Protein AF-A0A7V4AN47-F1 (afdb_monomer_lite)

Foldseek 3Di:
DDDDPVVVVVVVVVVVVVVVVVVVVVVVVVVVVVVVVVVVVVVVVVVDDPDDDDPDPPDDAFPDPCQHQPRFDDDPPGTDNDHDDDPPRD

Secondary structure (DSSP, 8-state):
-PPPHHHHHHHHHHHHHHHHHHHHHHHHHHHHHHHHHHHHHHHHHHTSPSS---SSTT----SSGGGSTT--EEETTEEE-S----TT--

Radius of gyration: 31.14 Å; chains: 1; bounding box: 58×37×84 Å

Structure (mmCIF, N/CA/C/O backbone):
data_AF-A0A7V4AN47-F1
#
_entry.id   AF-A0A7V4AN47-F1
#
loop_
_atom_site.group_PDB
_atom_site.id
_atom_site.type_symbol
_atom_site.label_atom_id
_atom_site.label_alt_id
_atom_site.label_comp_id
_atom_site.label_asym_id
_atom_site.label_entity_id
_atom_site.label_seq_id
_atom_site.pdbx_PDB_ins_code
_atom_site.Cartn_x
_atom_site.Cartn_y
_atom_site.Cartn_z
_atom_site.occupancy
_atom_site.B_iso_or_equiv
_atom_site.auth_seq_id
_atom_site.auth_comp_id
_atom_site.auth_asym_id
_atom_site.auth_atom_id
_atom_site.pdbx_PDB_model_num
ATOM 1 N N . MET A 1 1 ? 26.126 2.121 -48.058 1.00 62.47 1 MET A N 1
ATOM 2 C CA . MET A 1 1 ? 26.653 3.043 -47.027 1.00 62.47 1 MET A CA 1
ATOM 3 C C . MET A 1 1 ? 27.112 2.186 -45.851 1.00 62.47 1 MET A C 1
ATOM 5 O O . MET A 1 1 ? 26.271 1.670 -45.129 1.00 62.47 1 MET A O 1
ATOM 9 N N . VAL A 1 2 ? 28.412 1.893 -45.743 1.00 77.31 2 VAL A N 1
ATOM 10 C CA . VAL A 1 2 ? 28.936 0.975 -44.711 1.00 77.31 2 VAL A CA 1
ATOM 11 C C . VAL A 1 2 ? 28.986 1.717 -43.376 1.00 77.31 2 VAL A C 1
ATOM 13 O O . VAL A 1 2 ? 29.634 2.758 -43.268 1.00 77.31 2 VAL A O 1
ATOM 16 N N . TRP A 1 3 ? 28.266 1.219 -42.372 1.00 80.19 3 TRP A N 1
ATOM 17 C CA . TRP A 1 3 ? 28.236 1.828 -41.045 1.00 80.19 3 TRP A CA 1
ATOM 18 C C . TRP A 1 3 ? 29.546 1.563 -40.304 1.00 80.19 3 TRP A C 1
ATOM 20 O O . TRP A 1 3 ? 29.967 0.419 -40.144 1.00 80.19 3 TRP A O 1
ATOM 30 N N . LYS A 1 4 ? 30.187 2.637 -39.832 1.00 90.94 4 LYS A N 1
ATOM 31 C CA . LYS A 1 4 ? 31.358 2.558 -38.952 1.00 90.94 4 LYS A CA 1
ATOM 32 C C . LYS A 1 4 ? 30.967 1.956 -37.594 1.00 90.94 4 LYS A C 1
ATOM 34 O O . LYS A 1 4 ? 29.866 2.235 -37.117 1.00 90.94 4 LYS A O 1
ATOM 39 N N . PRO A 1 5 ? 31.874 1.221 -36.923 1.00 88.69 5 PRO A N 1
ATOM 40 C CA . PRO A 1 5 ? 31.609 0.588 -35.626 1.00 88.69 5 PRO A CA 1
ATOM 41 C C . PRO A 1 5 ? 31.058 1.567 -34.572 1.00 88.69 5 PRO A C 1
ATOM 43 O O . PRO A 1 5 ? 30.165 1.217 -33.806 1.00 88.69 5 PRO A O 1
ATOM 46 N N . GLY A 1 6 ? 31.505 2.829 -34.593 1.00 89.38 6 GLY A N 1
ATOM 47 C CA . GLY A 1 6 ? 31.013 3.873 -33.687 1.00 89.38 6 GLY A CA 1
ATOM 48 C C . GLY A 1 6 ? 29.519 4.197 -33.826 1.00 89.38 6 GLY A C 1
ATOM 49 O O . GLY A 1 6 ? 28.891 4.576 -32.842 1.00 89.38 6 GLY A O 1
ATOM 50 N N . HIS A 1 7 ? 28.911 3.999 -35.000 1.00 94.56 7 HIS A N 1
ATOM 51 C CA . HIS A 1 7 ? 27.475 4.245 -35.180 1.00 94.56 7 HIS A CA 1
ATOM 52 C C . HIS A 1 7 ? 26.613 3.200 -34.477 1.00 94.56 7 HIS A C 1
ATOM 54 O O . HIS A 1 7 ? 25.564 3.547 -33.944 1.00 94.56 7 HIS A O 1
ATOM 60 N N . TYR A 1 8 ? 27.070 1.949 -34.406 1.00 94.19 8 TYR A N 1
ATOM 61 C CA . TYR A 1 8 ? 26.371 0.915 -33.645 1.00 94.19 8 TYR A CA 1
ATOM 62 C C . TYR A 1 8 ? 26.397 1.214 -32.148 1.00 94.19 8 TYR A C 1
ATOM 64 O O . TYR A 1 8 ? 25.384 1.042 -31.478 1.00 94.19 8 TYR A O 1
ATOM 72 N N . LEU A 1 9 ? 27.523 1.725 -31.637 1.00 94.38 9 LEU A N 1
ATOM 73 C CA . LEU A 1 9 ? 27.637 2.125 -30.236 1.00 94.38 9 LEU A CA 1
ATOM 74 C C . LEU A 1 9 ? 26.706 3.299 -29.914 1.00 94.38 9 LEU A C 1
ATOM 76 O O . LEU A 1 9 ? 25.995 3.255 -28.914 1.00 94.38 9 LEU A O 1
ATOM 80 N N . LEU A 1 10 ? 26.650 4.313 -30.783 1.00 96.19 10 LEU A N 1
ATOM 81 C CA . LEU A 1 10 ? 25.722 5.435 -30.621 1.00 96.19 10 LEU A CA 1
ATOM 82 C C . LEU A 1 10 ? 24.257 4.993 -30.695 1.00 96.19 10 LEU A C 1
ATOM 84 O O . LEU A 1 10 ? 23.447 5.449 -29.894 1.00 96.19 10 LEU A O 1
ATOM 88 N N . LEU A 1 11 ? 23.919 4.086 -31.613 1.00 96.06 11 LEU A N 1
ATOM 89 C CA . LEU A 1 11 ? 22.565 3.553 -31.733 1.00 96.06 11 LEU A CA 1
ATOM 90 C C . LEU A 1 11 ? 22.177 2.730 -30.497 1.00 96.06 11 LEU A C 1
ATOM 92 O O . LEU A 1 11 ? 21.090 2.918 -29.958 1.00 96.06 11 LEU A O 1
ATOM 96 N N . ALA A 1 12 ? 23.071 1.872 -30.004 1.00 95.81 12 ALA A N 1
ATOM 97 C CA . ALA A 1 12 ? 22.845 1.104 -28.783 1.00 95.81 12 ALA A CA 1
ATOM 98 C C . ALA A 1 12 ? 22.669 2.019 -27.561 1.00 95.81 12 ALA A C 1
ATOM 100 O O . ALA A 1 12 ? 21.747 1.818 -26.772 1.00 95.81 12 ALA A O 1
ATOM 101 N N . LEU A 1 13 ? 23.499 3.060 -27.434 1.00 97.69 13 LEU A N 1
ATOM 102 C CA . LEU A 1 13 ? 23.388 4.051 -26.363 1.00 97.69 13 LEU A CA 1
ATOM 103 C C . LEU A 1 13 ? 22.060 4.818 -26.439 1.00 97.69 13 LEU A C 1
ATOM 105 O O . LEU A 1 13 ? 21.409 5.013 -25.416 1.00 97.69 13 LEU A O 1
ATOM 109 N N . ALA A 1 14 ? 21.647 5.229 -27.640 1.00 97.19 14 ALA A N 1
ATOM 110 C CA . ALA A 1 14 ? 20.393 5.944 -27.858 1.00 97.19 14 ALA A CA 1
ATOM 111 C C . ALA A 1 14 ? 19.169 5.075 -27.533 1.00 97.19 14 ALA A C 1
ATOM 113 O O . ALA A 1 14 ? 18.224 5.544 -26.904 1.00 97.19 14 ALA A O 1
ATOM 114 N N . LEU A 1 15 ? 19.189 3.795 -27.913 1.00 97.81 15 LEU A N 1
ATOM 115 C CA . LEU A 1 15 ? 18.128 2.856 -27.548 1.00 97.81 15 LEU A CA 1
ATOM 116 C C . LEU A 1 15 ? 18.093 2.611 -26.038 1.00 97.81 15 LEU A C 1
ATOM 118 O O . LEU A 1 15 ? 17.021 2.618 -25.436 1.00 97.81 15 LEU A O 1
ATOM 122 N N . TYR A 1 16 ? 19.256 2.436 -25.412 1.00 97.62 16 TYR A N 1
ATOM 123 C CA . TYR A 1 16 ? 19.347 2.239 -23.970 1.00 97.62 16 TYR A CA 1
ATOM 124 C C . TYR A 1 16 ? 18.811 3.448 -23.197 1.00 97.62 16 TYR A C 1
ATOM 126 O O . TYR A 1 16 ? 17.988 3.285 -22.296 1.00 97.62 16 TYR A O 1
ATOM 134 N N . SER A 1 17 ? 19.224 4.664 -23.568 1.00 96.94 17 SER A N 1
ATOM 135 C CA . SER A 1 17 ? 18.752 5.881 -22.907 1.00 96.94 17 SER A CA 1
ATOM 136 C C . SER A 1 17 ? 17.242 6.050 -23.063 1.00 96.94 17 SER A C 1
ATOM 138 O O . SER A 1 17 ? 16.566 6.305 -22.070 1.00 96.94 17 SER A O 1
ATOM 140 N N . LEU A 1 18 ? 16.693 5.795 -24.257 1.00 97.44 18 LEU A N 1
ATOM 141 C CA . LEU A 1 18 ? 15.251 5.812 -24.503 1.00 97.44 18 LEU A CA 1
ATOM 142 C C . LEU A 1 18 ? 14.503 4.859 -23.556 1.00 97.44 18 LEU A C 1
ATOM 144 O O . LEU A 1 18 ? 13.545 5.265 -22.897 1.00 97.44 18 LEU A O 1
ATOM 148 N N . VAL A 1 19 ? 14.949 3.603 -23.457 1.00 97.19 19 VAL A N 1
ATOM 149 C CA . VAL A 1 19 ? 14.315 2.587 -22.602 1.00 97.19 19 VAL A CA 1
ATOM 150 C C . VAL A 1 19 ? 14.378 2.986 -21.129 1.00 97.19 19 VAL A C 1
ATOM 152 O O . VAL A 1 19 ? 13.371 2.898 -20.422 1.00 97.19 19 VAL A O 1
ATOM 155 N N . VAL A 1 20 ? 15.531 3.467 -20.660 1.00 96.50 20 VAL A N 1
ATOM 156 C CA . VAL A 1 20 ? 15.703 3.910 -19.270 1.00 96.50 20 VAL A CA 1
ATOM 157 C C . VAL A 1 20 ? 14.804 5.105 -18.959 1.00 96.50 20 VAL A C 1
ATOM 159 O O . VAL A 1 20 ? 14.124 5.096 -17.931 1.00 96.50 20 VAL A O 1
ATOM 162 N N . THR A 1 21 ? 14.748 6.101 -19.846 1.00 95.38 21 THR A N 1
ATOM 163 C CA . THR A 1 21 ? 13.893 7.281 -19.679 1.00 95.38 21 THR A CA 1
ATOM 164 C C . THR A 1 21 ? 12.421 6.887 -19.626 1.00 95.38 21 THR A C 1
ATOM 166 O O . THR A 1 21 ? 11.733 7.271 -18.682 1.00 95.38 21 THR A O 1
ATOM 169 N N . LEU A 1 22 ? 11.944 6.061 -20.562 1.00 94.44 22 LEU A N 1
ATOM 170 C CA . LEU A 1 22 ? 10.558 5.582 -20.567 1.00 94.44 22 LEU A CA 1
ATOM 171 C C . LEU A 1 22 ? 10.231 4.790 -19.294 1.00 94.44 22 LEU A C 1
ATOM 173 O O . LEU A 1 22 ? 9.216 5.046 -18.643 1.00 94.44 22 LEU A O 1
ATOM 177 N N . GLY A 1 23 ? 11.119 3.880 -18.886 1.00 93.38 23 GLY A N 1
ATOM 178 C CA . GLY A 1 23 ? 10.958 3.110 -17.656 1.00 93.38 23 GLY A CA 1
ATOM 179 C C . GLY A 1 23 ? 10.945 3.985 -16.399 1.00 93.38 23 GLY A C 1
ATOM 180 O O . GLY A 1 23 ? 10.226 3.690 -15.444 1.00 93.38 23 GLY A O 1
ATOM 181 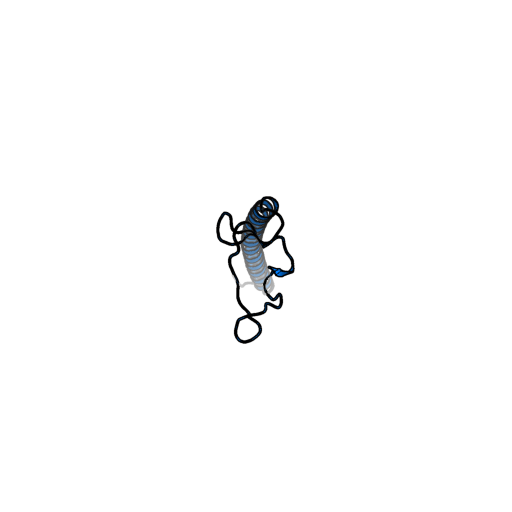N N . PHE A 1 24 ? 11.725 5.067 -16.362 1.00 92.00 24 PHE A N 1
ATOM 182 C CA . PHE A 1 24 ? 11.714 6.025 -15.255 1.00 92.00 24 PHE A CA 1
ATOM 183 C C . PHE A 1 24 ? 10.437 6.878 -15.248 1.00 92.00 24 PHE A C 1
ATOM 185 O O . PHE A 1 24 ? 9.824 7.049 -14.196 1.00 92.00 24 PHE A O 1
ATOM 192 N N . SER A 1 25 ? 9.975 7.345 -16.411 1.00 90.94 25 SER A N 1
ATOM 193 C CA . SER A 1 25 ? 8.736 8.122 -16.533 1.00 90.94 25 SER A CA 1
ATOM 194 C C . SER A 1 25 ? 7.498 7.336 -16.091 1.00 90.94 25 SER A C 1
ATOM 196 O O . SER A 1 25 ? 6.648 7.885 -15.391 1.00 90.94 25 SER A O 1
ATOM 198 N N . LEU A 1 26 ? 7.395 6.052 -16.451 1.00 90.06 26 LEU A N 1
ATOM 199 C CA . LEU A 1 26 ? 6.276 5.197 -16.035 1.00 90.06 26 LEU A CA 1
ATOM 200 C C . LEU A 1 26 ? 6.265 4.967 -14.517 1.00 90.06 26 LEU A C 1
ATOM 202 O O . LEU A 1 26 ? 5.228 5.149 -13.877 1.00 90.06 26 LEU A O 1
ATOM 206 N N . AR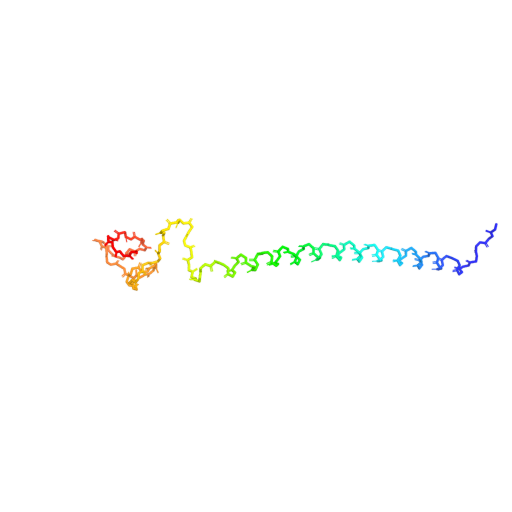G A 1 27 ? 7.428 4.660 -13.926 1.00 91.44 27 ARG A N 1
ATOM 207 C CA . ARG A 1 27 ? 7.580 4.511 -12.468 1.00 91.44 27 ARG A CA 1
ATOM 208 C C . ARG A 1 27 ? 7.267 5.805 -11.722 1.00 91.44 27 ARG A C 1
ATOM 210 O O . ARG A 1 27 ? 6.605 5.767 -10.691 1.00 91.44 27 ARG A O 1
ATOM 217 N N . GLY A 1 28 ? 7.689 6.950 -12.258 1.00 91.31 28 GLY A N 1
ATOM 218 C CA . GLY A 1 28 ? 7.387 8.261 -11.684 1.00 91.31 28 GLY A CA 1
ATOM 219 C C . GLY A 1 28 ? 5.884 8.536 -11.600 1.00 91.31 28 GLY A C 1
ATOM 220 O O . GLY A 1 28 ? 5.410 9.023 -10.576 1.00 91.31 28 GLY A O 1
ATOM 221 N N . ARG A 1 29 ? 5.117 8.162 -12.635 1.00 91.00 29 ARG A N 1
ATOM 222 C CA . ARG A 1 29 ? 3.650 8.301 -12.642 1.00 91.00 29 ARG A CA 1
ATOM 223 C C . ARG A 1 29 ? 2.973 7.399 -11.612 1.00 91.00 29 ARG A C 1
ATOM 225 O O . ARG A 1 29 ? 2.107 7.873 -10.887 1.00 91.00 29 ARG A O 1
ATOM 232 N N . GLN A 1 30 ? 3.397 6.139 -11.516 1.00 91.56 30 GLN A N 1
ATOM 233 C CA . GLN A 1 30 ? 2.886 5.205 -10.504 1.00 91.56 30 GLN A CA 1
ATOM 234 C C . GLN A 1 30 ? 3.184 5.709 -9.089 1.00 91.56 30 GLN A C 1
ATOM 236 O O . GLN A 1 30 ? 2.317 5.742 -8.227 1.00 91.56 30 GLN A O 1
ATOM 241 N N . LEU A 1 31 ? 4.407 6.176 -8.846 1.00 93.56 31 LEU A N 1
ATOM 242 C CA . LEU A 1 31 ? 4.792 6.686 -7.536 1.00 93.56 31 LEU A CA 1
ATOM 243 C C . LEU A 1 31 ? 4.022 7.966 -7.171 1.00 93.56 31 LEU A C 1
ATOM 245 O O . LEU A 1 31 ? 3.675 8.161 -6.007 1.00 93.56 31 LEU A O 1
ATOM 249 N N . ALA A 1 32 ? 3.714 8.819 -8.153 1.00 93.81 32 ALA A N 1
ATOM 250 C CA . ALA A 1 32 ? 2.869 9.991 -7.949 1.00 93.81 32 ALA A CA 1
ATOM 251 C C . ALA A 1 32 ? 1.428 9.615 -7.561 1.00 93.81 32 ALA A C 1
ATOM 253 O O . ALA A 1 32 ? 0.906 10.201 -6.614 1.00 93.81 32 ALA A O 1
ATOM 254 N N . SER A 1 33 ? 0.813 8.623 -8.221 1.00 94.12 33 SER A N 1
ATOM 255 C CA . SER A 1 33 ? -0.541 8.171 -7.866 1.00 94.12 33 SER A CA 1
ATOM 256 C C . SER A 1 33 ? -0.580 7.536 -6.475 1.00 94.12 33 SER A C 1
ATOM 258 O O . SER A 1 33 ? -1.426 7.903 -5.665 1.00 94.12 33 SER A O 1
ATOM 260 N N . LEU A 1 34 ? 0.399 6.684 -6.138 1.00 94.00 34 LEU A N 1
ATOM 261 C CA . LEU A 1 34 ? 0.499 6.105 -4.794 1.00 94.00 34 LEU A CA 1
ATOM 262 C C . LEU A 1 34 ? 0.659 7.185 -3.717 1.00 94.00 34 LEU A C 1
ATOM 264 O O . LEU A 1 34 ? 0.034 7.109 -2.664 1.00 94.00 34 LEU A O 1
ATOM 268 N N . ARG A 1 35 ? 1.474 8.218 -3.963 1.00 94.44 35 ARG A N 1
ATOM 269 C CA . ARG A 1 35 ? 1.620 9.337 -3.017 1.00 94.44 35 ARG A CA 1
ATOM 270 C C . ARG A 1 35 ? 0.310 10.091 -2.805 1.00 94.44 35 ARG A C 1
ATOM 272 O O . ARG A 1 35 ? 0.033 10.499 -1.680 1.00 94.44 35 ARG A O 1
ATOM 279 N N . GLN A 1 36 ? -0.488 10.270 -3.857 1.00 94.12 36 GLN A N 1
ATOM 280 C CA . GLN A 1 36 ? -1.812 10.882 -3.740 1.00 94.12 36 GLN A CA 1
ATOM 281 C C . GLN A 1 36 ? -2.760 10.010 -2.912 1.00 94.12 36 GLN A C 1
ATOM 283 O O . GLN A 1 36 ? -3.408 10.524 -2.002 1.00 94.12 36 GLN A O 1
ATOM 288 N N . GLU A 1 37 ? -2.798 8.701 -3.166 1.00 93.19 37 GLU A N 1
ATOM 289 C CA . GLU A 1 37 ? -3.610 7.754 -2.392 1.00 93.19 37 GLU A CA 1
ATOM 290 C C . GLU A 1 37 ? -3.231 7.758 -0.908 1.00 93.19 37 GLU A C 1
ATOM 292 O O . GLU A 1 37 ? -4.100 7.899 -0.048 1.00 93.19 37 GLU A O 1
ATOM 297 N N . VAL A 1 38 ? -1.932 7.691 -0.600 1.00 94.19 38 VAL A N 1
ATOM 298 C CA . VAL A 1 38 ? -1.425 7.776 0.777 1.00 94.19 38 VAL A CA 1
ATOM 299 C C . VAL A 1 38 ? -1.817 9.103 1.426 1.00 94.19 38 VAL A C 1
ATOM 301 O O . VAL A 1 38 ? -2.246 9.110 2.577 1.00 94.19 38 VAL A O 1
ATOM 304 N N . GLY A 1 39 ? -1.732 10.221 0.698 1.00 93.06 39 GLY A N 1
ATOM 305 C CA . GLY A 1 39 ? -2.175 11.524 1.194 1.00 93.06 39 GLY A CA 1
ATOM 306 C C . GLY A 1 39 ? -3.658 11.528 1.572 1.00 93.06 39 GLY A C 1
ATOM 307 O O . GLY A 1 39 ? -4.007 11.919 2.684 1.00 93.06 39 GLY A O 1
ATOM 308 N N . ILE A 1 40 ? -4.527 11.006 0.706 1.00 92.44 40 ILE A N 1
ATOM 309 C CA . ILE A 1 40 ? -5.968 10.901 0.982 1.00 92.44 40 ILE A CA 1
ATOM 310 C C . ILE A 1 40 ? -6.230 10.001 2.197 1.00 92.44 40 ILE A C 1
ATOM 312 O O . ILE A 1 40 ? -7.031 10.349 3.065 1.00 92.44 40 ILE A O 1
ATOM 316 N N . LEU A 1 41 ? -5.558 8.851 2.285 1.00 87.56 41 LEU A N 1
ATOM 317 C CA . LEU A 1 41 ? -5.706 7.930 3.413 1.00 87.56 41 LEU A CA 1
ATOM 318 C C . LEU A 1 41 ? -5.213 8.543 4.725 1.00 87.56 41 LEU A C 1
ATOM 320 O O . LEU A 1 41 ? -5.880 8.387 5.742 1.00 87.56 41 LEU A O 1
ATOM 324 N N . SER A 1 42 ? -4.106 9.287 4.706 1.00 87.50 42 SER A N 1
ATOM 325 C CA . SER A 1 42 ? -3.600 9.987 5.892 1.00 87.50 42 SER A CA 1
ATOM 326 C C . SER A 1 42 ? -4.570 11.057 6.395 1.00 87.50 42 SER A C 1
ATOM 328 O O . SER A 1 42 ? -4.790 11.160 7.596 1.00 87.50 42 SER A O 1
ATOM 330 N N . GLN A 1 43 ? -5.222 11.799 5.492 1.00 87.94 43 GLN A N 1
ATOM 331 C CA . GLN A 1 43 ? -6.247 12.775 5.866 1.00 87.94 43 GLN A CA 1
ATOM 332 C C . GLN A 1 43 ? -7.473 12.090 6.474 1.00 87.94 43 GLN A C 1
ATOM 334 O O . GLN A 1 43 ? -7.995 12.547 7.486 1.00 87.94 43 GLN A O 1
ATOM 339 N N . LYS A 1 44 ? -7.908 10.963 5.897 1.00 82.06 44 LYS A N 1
ATOM 340 C CA . LYS A 1 44 ? -8.991 10.149 6.468 1.00 82.06 44 LYS A CA 1
ATOM 341 C C . LYS A 1 44 ? -8.628 9.596 7.844 1.00 82.06 44 LYS A C 1
ATOM 343 O O . LYS A 1 44 ? -9.476 9.604 8.724 1.00 82.06 44 LYS A O 1
ATOM 348 N N . ALA A 1 45 ? -7.389 9.144 8.027 1.00 79.56 45 ALA A N 1
ATOM 349 C CA . ALA A 1 45 ? -6.896 8.658 9.310 1.00 79.56 45 ALA A CA 1
ATOM 350 C C . ALA A 1 45 ? -6.838 9.777 10.361 1.00 79.56 45 ALA A C 1
ATOM 352 O O . ALA A 1 45 ? -7.232 9.547 11.492 1.00 79.56 45 ALA A O 1
ATOM 353 N N . ALA A 1 46 ? -6.440 10.996 9.985 1.00 81.44 46 ALA A N 1
ATOM 354 C CA . ALA A 1 46 ? -6.435 12.146 10.895 1.00 81.44 46 ALA A CA 1
ATOM 355 C C . ALA A 1 46 ? -7.845 12.585 11.338 1.00 81.44 46 ALA A C 1
ATOM 357 O O . ALA A 1 46 ? -7.998 13.214 12.379 1.00 81.44 46 ALA A O 1
ATOM 358 N N . LEU A 1 47 ? -8.872 12.277 10.540 1.00 76.19 47 LEU A N 1
ATOM 359 C CA . LEU A 1 47 ? -10.279 12.500 10.885 1.00 76.19 47 LEU A CA 1
ATOM 360 C C . LEU A 1 47 ? -10.908 11.304 11.612 1.00 76.19 47 LEU A C 1
ATOM 362 O O . LEU A 1 47 ? -12.035 11.414 12.097 1.00 76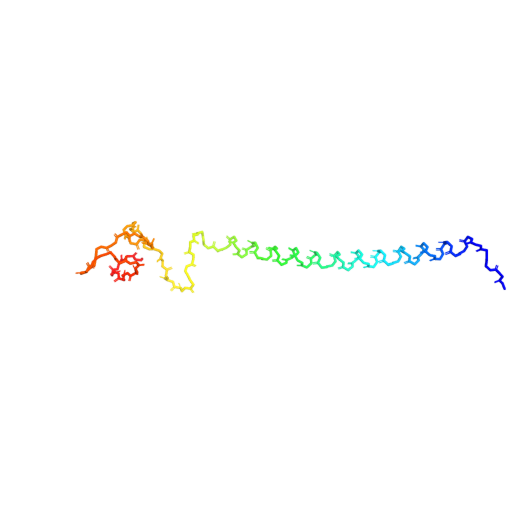.19 47 LEU A O 1
ATOM 366 N N . ALA A 1 48 ? -10.226 10.157 11.650 1.00 69.75 48 ALA A N 1
ATOM 367 C CA . ALA A 1 48 ? -10.708 9.005 12.383 1.00 69.75 48 ALA A CA 1
ATOM 368 C C . ALA A 1 48 ? -10.562 9.288 13.887 1.00 69.75 48 ALA A C 1
ATOM 370 O O . ALA A 1 48 ? -9.526 9.796 14.314 1.00 69.75 48 ALA A O 1
ATOM 371 N N . PRO A 1 49 ? -11.589 8.995 14.700 1.00 65.75 49 PRO A N 1
ATOM 372 C CA . PRO A 1 49 ? -11.485 9.179 16.138 1.00 65.75 49 PRO A CA 1
ATOM 373 C C . PRO A 1 49 ? -10.362 8.300 16.703 1.00 65.75 49 PRO A C 1
ATOM 375 O O . PRO A 1 49 ? -10.240 7.126 16.350 1.00 65.75 49 PRO A O 1
ATOM 378 N N . GLU A 1 50 ? -9.546 8.885 17.578 1.00 62.41 50 GLU A N 1
ATOM 379 C CA . GLU A 1 50 ? -8.467 8.197 18.290 1.00 62.41 50 GLU A CA 1
ATOM 380 C C . GLU A 1 50 ? -9.044 7.051 19.142 1.00 62.41 50 GLU A C 1
ATOM 382 O O . GLU A 1 50 ? -9.906 7.274 19.996 1.00 62.41 50 GLU A O 1
ATOM 387 N N . GLY A 1 51 ? -8.578 5.816 18.917 1.00 62.00 51 GLY A N 1
ATOM 388 C CA . GLY A 1 51 ? -8.988 4.627 19.674 1.00 62.00 51 GLY A CA 1
ATOM 389 C C . GLY A 1 51 ? -9.499 3.461 18.818 1.00 62.00 51 GLY A C 1
ATOM 390 O O . GLY A 1 51 ? -9.488 3.492 17.589 1.00 62.00 51 GLY A O 1
ATOM 391 N N . TYR A 1 52 ? -9.932 2.383 19.478 1.00 55.69 52 TYR A N 1
ATOM 392 C CA . TYR A 1 52 ? -10.526 1.222 18.810 1.00 55.69 52 TYR A CA 1
ATOM 393 C C . TYR A 1 52 ? -11.934 1.568 18.314 1.00 55.69 52 TYR A C 1
ATOM 395 O O . TYR A 1 52 ? -12.906 1.467 19.061 1.00 55.69 52 TYR A O 1
ATOM 403 N N . VAL A 1 53 ? -12.050 1.959 17.045 1.00 56.28 53 VAL A N 1
ATOM 404 C CA . VAL A 1 53 ? -13.351 2.106 16.383 1.00 56.28 53 VAL A CA 1
ATOM 405 C C . VAL A 1 53 ? -13.875 0.711 16.069 1.00 56.28 53 VAL A C 1
ATOM 407 O O . VAL A 1 53 ? -13.380 0.027 15.171 1.00 56.28 53 VAL A O 1
ATOM 410 N N . LEU A 1 54 ? -14.852 0.254 16.848 1.00 57.66 54 LEU A N 1
ATOM 411 C CA . LEU A 1 54 ? -15.542 -0.993 16.556 1.00 57.66 54 LEU A CA 1
ATOM 412 C C . LEU A 1 54 ? -16.305 -0.839 15.225 1.00 57.66 54 LEU A C 1
ATOM 414 O O . LEU A 1 54 ? -16.831 0.235 14.931 1.00 57.66 54 LEU A O 1
ATOM 418 N N . PRO A 1 55 ? -16.387 -1.900 14.403 1.00 62.22 55 PRO A N 1
ATOM 419 C CA . PRO A 1 55 ? -16.962 -1.834 13.054 1.00 62.22 55 PRO A CA 1
ATOM 420 C C . PRO A 1 55 ? -18.459 -1.484 13.034 1.00 62.22 55 PRO A C 1
ATOM 422 O O . PRO A 1 55 ? -19.022 -1.247 11.967 1.00 62.22 55 PRO A O 1
ATOM 425 N N . LEU A 1 56 ? -19.108 -1.467 14.201 1.00 60.34 56 LEU A N 1
ATOM 426 C CA . LEU A 1 56 ? -20.517 -1.150 14.377 1.00 60.34 56 LEU A CA 1
ATOM 427 C C . LEU A 1 56 ? -20.677 0.260 14.973 1.00 60.34 56 LEU A C 1
ATOM 429 O O . LEU A 1 56 ? -20.074 0.551 16.008 1.00 60.34 56 LEU A O 1
ATOM 433 N N . PRO A 1 57 ? -21.511 1.132 14.377 1.00 58.47 57 PRO A N 1
ATOM 434 C CA . PRO A 1 57 ? -21.794 2.449 14.939 1.00 58.47 57 PRO A CA 1
ATOM 435 C C . PRO A 1 57 ? -22.417 2.316 16.337 1.00 58.47 57 PRO A C 1
ATOM 437 O O . PRO A 1 57 ? -23.383 1.579 16.524 1.00 58.47 57 PRO A O 1
ATOM 440 N N . GLY A 1 58 ? -21.849 3.027 17.317 1.00 60.53 58 GLY A N 1
ATOM 441 C CA . GLY A 1 58 ? -22.272 2.975 18.723 1.00 60.53 58 GLY A CA 1
ATOM 442 C C . GLY A 1 58 ? -21.679 1.820 19.536 1.00 60.53 58 GLY A C 1
ATOM 443 O O . GLY A 1 58 ? -21.992 1.689 20.715 1.00 60.53 58 GLY A O 1
ATOM 444 N N . ALA A 1 59 ? -20.819 0.989 18.943 1.00 64.69 59 ALA A N 1
ATOM 445 C CA . ALA A 1 59 ? -20.056 0.012 19.700 1.00 64.69 59 ALA A CA 1
ATOM 446 C C . ALA A 1 59 ? -18.834 0.706 20.332 1.00 64.69 59 ALA A C 1
ATOM 448 O O . ALA A 1 59 ? -17.928 1.159 19.632 1.00 64.69 59 ALA A O 1
ATOM 449 N N . CYS A 1 60 ? -18.822 0.789 21.660 1.00 63.66 60 CYS A N 1
ATOM 450 C CA . CYS A 1 60 ? -17.714 1.306 22.462 1.00 63.66 60 CYS A CA 1
ATOM 451 C C . CYS A 1 60 ? -17.032 0.156 23.214 1.00 63.66 60 CYS A C 1
ATOM 453 O O . CYS A 1 60 ? -17.654 -0.873 23.495 1.00 63.66 60 CYS A O 1
ATOM 455 N N . LEU A 1 61 ? -15.749 0.322 23.548 1.00 69.25 61 LEU A N 1
ATOM 456 C CA . LEU A 1 61 ? -15.116 -0.565 24.521 1.00 69.25 61 LEU A CA 1
ATOM 457 C C . LEU A 1 61 ? -15.706 -0.296 25.913 1.00 69.25 61 LEU A C 1
ATOM 459 O O . LEU A 1 61 ? -15.937 0.868 26.249 1.00 69.25 61 LEU A O 1
ATOM 463 N N . PRO A 1 62 ? -15.898 -1.339 26.736 1.00 73.19 62 PRO A N 1
ATOM 464 C CA . PRO A 1 62 ? -16.296 -1.167 28.123 1.00 73.19 62 PRO A CA 1
ATOM 465 C C . PRO A 1 62 ? -15.352 -0.231 28.877 1.00 73.19 62 PRO A C 1
ATOM 467 O O . PRO A 1 62 ? -14.130 -0.343 28.760 1.00 73.19 62 PRO A O 1
ATOM 470 N N . THR A 1 63 ? -15.910 0.664 29.690 1.00 76.38 63 THR A N 1
ATOM 471 C CA . THR A 1 63 ? -15.115 1.595 30.516 1.00 76.38 63 THR A CA 1
ATOM 472 C C . THR A 1 63 ? -14.456 0.907 31.710 1.00 76.38 63 THR A C 1
ATOM 474 O O . THR A 1 63 ? -13.444 1.383 32.227 1.00 76.38 63 THR A O 1
ATOM 477 N N . ARG A 1 64 ? -15.007 -0.227 32.158 1.00 77.62 64 ARG A N 1
ATOM 478 C CA . ARG A 1 64 ? -14.495 -0.975 33.309 1.00 77.62 64 ARG A CA 1
ATOM 479 C C . ARG A 1 64 ? -13.444 -2.001 32.873 1.00 77.62 64 ARG A C 1
ATOM 481 O O . ARG A 1 64 ? -13.715 -2.793 31.971 1.00 77.62 64 ARG A O 1
ATOM 488 N N . PRO A 1 65 ? -12.280 -2.077 33.545 1.00 79.81 65 PRO A N 1
ATOM 489 C CA . PRO A 1 65 ? -11.210 -3.010 33.182 1.00 79.81 65 PRO A CA 1
ATOM 490 C C . PRO A 1 65 ? -11.624 -4.478 33.339 1.00 79.81 65 PRO A C 1
ATOM 492 O O . PRO A 1 65 ? -11.225 -5.323 32.543 1.00 79.81 65 PRO A O 1
ATOM 495 N N . GLU A 1 66 ? -12.492 -4.777 34.307 1.00 78.00 66 GLU A N 1
ATOM 496 C CA . GLU A 1 66 ? -13.120 -6.095 34.491 1.00 78.00 66 GLU A CA 1
ATOM 497 C C . GLU A 1 66 ? -13.945 -6.527 33.276 1.00 78.00 66 GLU A C 1
ATOM 499 O O . GLU A 1 66 ? -14.211 -7.718 33.092 1.00 78.00 66 GLU A O 1
ATOM 504 N N . ASN A 1 67 ? -14.377 -5.549 32.469 1.00 73.12 67 ASN A N 1
ATOM 505 C CA . ASN A 1 67 ? -15.235 -5.773 31.328 1.00 73.12 67 ASN A CA 1
ATOM 506 C C . ASN A 1 67 ? -14.492 -5.910 29.993 1.00 73.12 67 ASN A C 1
ATOM 508 O O . ASN A 1 67 ? -15.098 -6.303 28.993 1.00 73.12 67 ASN A O 1
ATOM 512 N N . LEU A 1 68 ? -13.180 -5.672 29.988 1.00 75.12 68 LEU A N 1
ATOM 513 C CA . LEU A 1 68 ? -12.359 -5.770 28.792 1.00 75.12 68 LEU A CA 1
ATOM 514 C C . LEU A 1 68 ? -12.224 -7.219 28.290 1.00 75.12 68 LEU A C 1
ATOM 516 O O . LEU A 1 68 ? -12.303 -8.176 29.072 1.00 75.12 68 LEU A O 1
ATOM 520 N N . PRO A 1 69 ? -11.988 -7.402 26.979 1.00 72.00 69 PRO A N 1
ATOM 521 C CA . PRO A 1 69 ? -11.636 -8.702 26.425 1.00 72.00 69 PRO A CA 1
ATOM 522 C C . PRO A 1 69 ? -10.441 -9.318 27.168 1.00 72.00 69 PRO A C 1
ATOM 524 O O . PRO A 1 69 ? -9.416 -8.667 27.354 1.00 72.00 69 PRO A O 1
ATOM 527 N N . GLY A 1 70 ? -10.569 -10.578 27.589 1.00 71.50 70 GLY A N 1
ATOM 528 C CA . GLY A 1 70 ? -9.506 -11.310 28.288 1.00 71.50 70 GLY A CA 1
ATOM 529 C C . GLY A 1 70 ? -9.451 -11.114 29.808 1.00 71.50 70 GLY A C 1
ATOM 530 O O . GLY A 1 70 ? -8.672 -11.804 30.465 1.00 71.50 70 GLY A O 1
ATOM 531 N N . ALA A 1 71 ? -10.284 -10.245 30.392 1.00 76.06 71 ALA A N 1
ATOM 532 C CA . ALA A 1 71 ? -10.420 -10.169 31.844 1.00 76.06 71 ALA A CA 1
ATOM 533 C C . ALA A 1 71 ? -10.977 -11.498 32.411 1.00 76.06 71 ALA A C 1
ATOM 535 O O . ALA A 1 71 ? -11.918 -12.060 31.838 1.00 76.06 71 ALA A O 1
ATOM 536 N N . PRO A 1 72 ? -10.429 -12.029 33.524 1.00 75.88 72 PRO A N 1
ATOM 537 C CA . PRO A 1 72 ? -10.905 -13.274 34.116 1.00 75.88 72 PRO A CA 1
ATOM 538 C C . PRO A 1 72 ? -12.299 -13.074 34.716 1.00 75.88 72 PRO A C 1
ATOM 540 O O . PRO A 1 72 ? -12.499 -12.219 35.578 1.00 75.88 72 PRO A O 1
ATOM 543 N N . ARG A 1 73 ? -13.272 -13.883 34.282 1.00 73.19 73 ARG A N 1
ATOM 544 C CA . ARG A 1 73 ? -14.659 -13.786 34.756 1.00 73.19 73 ARG A CA 1
ATOM 545 C C . ARG A 1 73 ? -15.171 -15.104 35.325 1.00 73.19 73 ARG A C 1
ATOM 547 O O . ARG A 1 73 ? -15.115 -16.113 34.616 1.00 73.19 73 ARG A O 1
ATOM 554 N N . PRO A 1 74 ? -15.724 -15.112 36.551 1.00 70.94 74 PRO A N 1
ATOM 555 C CA . PRO A 1 74 ? -16.328 -16.306 37.117 1.00 70.94 74 PRO A CA 1
ATOM 556 C C . PRO A 1 74 ? -17.604 -16.677 36.349 1.00 70.94 74 PRO A C 1
ATOM 558 O O . PRO A 1 74 ? -18.447 -15.838 36.042 1.00 70.94 74 PRO A O 1
ATOM 561 N N . TYR A 1 75 ? -17.751 -17.960 36.048 1.00 73.56 75 TYR A N 1
ATOM 562 C CA . TYR A 1 75 ? -18.915 -18.568 35.419 1.00 73.56 75 TYR A CA 1
ATOM 563 C C . TYR A 1 75 ? -19.368 -19.767 36.251 1.00 73.56 75 TYR A C 1
ATOM 565 O O . TYR A 1 75 ? -18.600 -20.314 37.043 1.00 73.56 75 TYR A O 1
ATOM 573 N N . ARG A 1 76 ? -20.607 -20.234 36.039 1.00 66.19 76 ARG A N 1
ATOM 574 C CA . ARG A 1 76 ? -21.244 -21.304 36.836 1.00 66.19 76 ARG A CA 1
ATOM 575 C C . ARG A 1 76 ? -20.415 -22.602 36.931 1.00 66.19 76 ARG A C 1
ATOM 577 O O . ARG A 1 76 ? -20.703 -23.431 37.788 1.00 66.19 76 ARG A O 1
ATOM 584 N N . LYS A 1 77 ? -19.413 -22.790 36.059 1.00 73.12 77 LYS A N 1
ATOM 585 C CA . LYS A 1 77 ? -18.493 -23.941 36.024 1.00 73.12 77 LYS A CA 1
ATOM 586 C C . LYS A 1 77 ? -17.027 -23.588 35.681 1.00 73.12 77 LYS A C 1
ATOM 588 O O . LYS A 1 77 ? -16.356 -24.398 35.053 1.00 73.12 77 LYS A O 1
ATOM 593 N N . GLY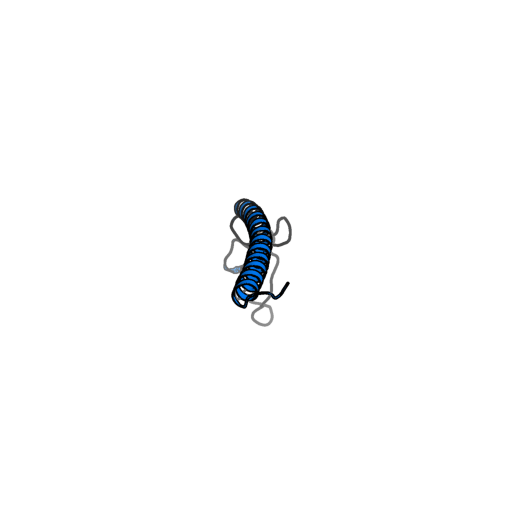 A 1 78 ? -16.519 -22.401 36.023 1.00 74.88 78 GLY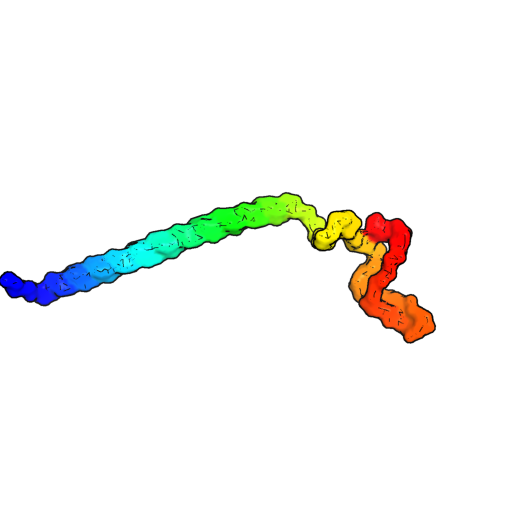 A N 1
ATOM 594 C CA . GLY A 1 78 ? -15.110 -22.049 35.757 1.00 74.88 78 GLY A CA 1
ATOM 595 C C . GLY A 1 78 ? -14.911 -20.597 35.334 1.00 74.88 78 GLY A C 1
ATOM 596 O O . GLY A 1 78 ? -15.671 -19.736 35.762 1.00 74.88 78 GLY A O 1
ATOM 597 N N . VAL A 1 79 ? -13.904 -20.321 34.498 1.00 69.06 79 VAL A N 1
ATOM 598 C CA . VAL A 1 79 ? -13.619 -18.975 33.965 1.00 69.06 79 VAL A CA 1
ATOM 599 C C . VAL A 1 79 ? -14.073 -18.885 32.506 1.00 69.06 79 VAL A C 1
ATOM 601 O O . VAL A 1 79 ? -13.727 -19.746 31.701 1.00 69.06 79 VAL A O 1
ATOM 604 N N . SER A 1 80 ? -14.868 -17.867 32.163 1.00 65.56 80 SER A N 1
ATOM 605 C CA . SER A 1 80 ? -15.324 -17.629 30.783 1.00 65.56 80 SER A CA 1
ATOM 606 C C . SER A 1 80 ? -14.271 -16.872 29.972 1.00 65.56 80 SER A C 1
ATOM 608 O O . SER A 1 80 ? -13.721 -15.887 30.456 1.00 65.56 80 SER A O 1
ATOM 610 N N . ALA A 1 81 ? -14.044 -17.289 28.723 1.00 60.41 81 ALA A N 1
ATOM 611 C CA . ALA A 1 81 ? -13.202 -16.580 27.752 1.00 60.41 81 ALA A CA 1
ATOM 612 C C . ALA A 1 81 ? -13.991 -15.590 26.861 1.00 60.41 81 ALA A C 1
ATOM 614 O O . ALA A 1 81 ? -13.429 -15.016 25.931 1.00 60.41 81 ALA A O 1
ATOM 615 N N . GLY A 1 82 ? -15.303 -15.437 27.093 1.00 64.38 82 GLY A N 1
ATOM 616 C CA . GLY A 1 82 ? -16.223 -14.693 26.224 1.00 64.38 82 GLY A CA 1
ATOM 617 C C . GLY A 1 82 ? -16.687 -13.334 26.765 1.00 64.38 82 GLY A C 1
ATOM 618 O O . GLY A 1 82 ? -16.292 -12.892 27.842 1.00 64.38 82 GLY A O 1
ATOM 619 N N . PHE A 1 83 ? -17.574 -12.686 26.007 1.00 61.62 83 PHE A N 1
ATOM 620 C CA . PHE A 1 83 ? -18.183 -11.389 26.324 1.00 61.62 83 PHE A CA 1
ATOM 621 C C . PHE A 1 83 ? -19.567 -11.551 26.978 1.00 61.62 83 PHE A C 1
ATOM 623 O O . PHE A 1 83 ? -20.351 -12.418 26.594 1.00 61.62 83 PHE A O 1
ATOM 630 N N . VAL A 1 84 ? -19.874 -10.699 27.961 1.00 62.97 84 VAL A N 1
ATOM 631 C CA . VAL A 1 84 ? -21.199 -10.584 28.590 1.00 62.97 84 VAL A CA 1
ATOM 632 C C . VAL A 1 84 ? -21.670 -9.150 28.404 1.00 62.97 84 VAL A C 1
ATOM 634 O O . VAL A 1 84 ? -20.956 -8.220 28.768 1.00 62.97 84 VAL A O 1
ATOM 637 N N . PHE A 1 85 ? -22.860 -8.973 27.839 1.00 63.38 85 PHE A N 1
ATOM 638 C CA . PHE A 1 85 ? -23.454 -7.652 27.667 1.00 63.38 85 PHE A CA 1
ATOM 639 C C . PHE A 1 85 ? -24.137 -7.237 28.968 1.00 63.38 85 PHE A C 1
ATOM 641 O O . PHE A 1 85 ? -25.107 -7.866 29.393 1.00 63.38 85 PHE A O 1
ATOM 648 N N . ILE A 1 86 ? -23.607 -6.198 29.609 1.00 66.62 86 ILE A N 1
ATOM 649 C CA . ILE A 1 86 ? -24.169 -5.610 30.825 1.00 66.62 86 ILE A CA 1
ATOM 650 C C . ILE A 1 86 ? -24.806 -4.276 30.441 1.00 66.62 86 ILE A C 1
ATOM 652 O O . ILE A 1 86 ? -24.248 -3.499 29.668 1.00 66.62 86 ILE A O 1
ATOM 656 N N . GLN A 1 87 ? -26.001 -4.019 30.961 1.00 66.62 87 GLN A N 1
ATOM 657 C CA . GLN A 1 87 ? -26.736 -2.794 30.675 1.00 66.62 87 GLN A CA 1
ATOM 658 C C . GLN A 1 87 ? -25.986 -1.577 31.257 1.00 66.62 87 GLN A C 1
ATOM 660 O O . GLN A 1 87 ? -25.693 -1.555 32.451 1.00 66.62 87 GLN A O 1
ATOM 665 N N . GLY A 1 88 ? -25.688 -0.574 30.419 1.00 66.50 88 GLY A N 1
ATOM 666 C CA . GLY A 1 88 ? -25.059 0.693 30.834 1.00 66.50 88 GLY A CA 1
ATOM 667 C C . GLY A 1 88 ? -23.525 0.703 30.904 1.00 66.50 88 GLY A C 1
ATOM 668 O O . GLY A 1 88 ? -22.966 1.566 31.572 1.00 66.50 88 GLY A O 1
ATOM 669 N N . ASP A 1 89 ? -22.847 -0.252 30.264 1.00 63.62 89 ASP A N 1
ATOM 670 C CA . ASP A 1 89 ? -21.377 -0.371 30.271 1.00 63.62 89 ASP A CA 1
ATOM 671 C C . ASP A 1 89 ? -20.690 0.238 29.025 1.00 63.62 89 ASP A C 1
ATOM 673 O O . ASP A 1 89 ? -19.473 0.127 28.878 1.00 63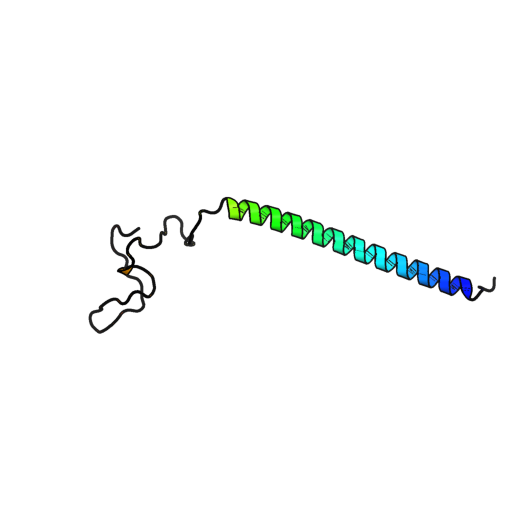.62 89 ASP A O 1
ATOM 677 N N . ALA A 1 90 ? -21.471 0.872 28.138 1.00 56.88 90 ALA A N 1
ATOM 678 C CA . ALA A 1 90 ? -21.045 1.474 26.869 1.00 56.88 90 ALA A CA 1
ATOM 679 C C . ALA A 1 90 ? -21.313 2.983 26.829 1.00 56.88 90 ALA A C 1
ATOM 681 O O . ALA A 1 90 ? -22.351 3.403 27.394 1.00 56.88 90 ALA A O 1
#

Sequence (90 aa):
MVWKPGHYLLLALALYSLVVTLGFSLRGRQLASLRQEVGILSQKAALAPEGYVLPLPGACLPTRPENLPGAPRPYRKGVSAGFVFIQGDA

Organism: NCBI:txid1214928

pLDDT: mean 79.73, std 13.6, range [55.69, 97.81]